Protein AF-A0A1G5RM70-F1 (afdb_monomer_lite)

Structure (mmCIF, N/CA/C/O backbone):
data_AF-A0A1G5RM70-F1
#
_entry.id   AF-A0A1G5RM70-F1
#
loop_
_atom_site.group_PDB
_atom_site.id
_atom_site.type_symbol
_atom_site.label_atom_id
_atom_site.label_alt_id
_atom_site.label_comp_id
_atom_site.label_asym_id
_atom_site.label_entity_id
_atom_site.label_seq_id
_atom_site.pdbx_PDB_ins_code
_atom_site.Cartn_x
_atom_site.Cartn_y
_atom_site.Cartn_z
_atom_site.occupancy
_atom_site.B_iso_or_equiv
_atom_site.auth_seq_id
_atom_site.auth_comp_id
_atom_site.auth_asym_id
_atom_site.auth_atom_id
_atom_site.pdbx_PDB_model_num
ATOM 1 N N . MET A 1 1 ? 30.133 13.924 2.034 1.00 35.75 1 MET A N 1
ATOM 2 C CA . MET A 1 1 ? 29.734 13.466 3.381 1.00 35.75 1 MET A CA 1
ATOM 3 C C . MET A 1 1 ? 28.513 14.268 3.813 1.00 35.75 1 MET A C 1
ATOM 5 O O . MET A 1 1 ? 28.667 15.353 4.347 1.00 35.75 1 MET A O 1
ATOM 9 N N . ILE A 1 2 ? 27.309 13.788 3.496 1.00 29.47 2 ILE A N 1
ATOM 10 C CA . ILE A 1 2 ? 26.048 14.372 3.973 1.00 29.47 2 ILE A CA 1
ATOM 11 C C . ILE A 1 2 ? 25.204 13.178 4.416 1.00 29.47 2 ILE A C 1
ATOM 13 O O . ILE A 1 2 ? 24.680 12.449 3.582 1.00 29.47 2 ILE A O 1
ATOM 17 N N . LYS A 1 3 ? 25.172 12.910 5.724 1.00 30.64 3 LYS A N 1
ATOM 18 C CA . LYS A 1 3 ? 24.215 11.968 6.309 1.00 30.64 3 LYS A CA 1
ATOM 19 C C . LYS A 1 3 ? 22.885 12.712 6.392 1.00 30.64 3 LYS A C 1
ATOM 21 O O . LYS A 1 3 ? 22.738 13.608 7.220 1.00 30.64 3 LYS A O 1
ATOM 26 N N . SER A 1 4 ? 21.954 12.402 5.497 1.00 35.62 4 SER A N 1
ATOM 27 C CA . SER A 1 4 ? 20.567 12.840 5.608 1.00 35.62 4 SER A CA 1
ATOM 28 C C . SER A 1 4 ? 19.937 12.124 6.799 1.00 35.62 4 SER A C 1
ATOM 30 O O . SER A 1 4 ? 19.645 10.933 6.743 1.00 35.62 4 SER A O 1
ATOM 32 N N . ASN A 1 5 ? 19.768 12.858 7.898 1.00 31.42 5 ASN A N 1
ATOM 33 C CA . ASN A 1 5 ? 18.940 12.460 9.029 1.00 31.42 5 ASN A CA 1
ATOM 34 C C . ASN A 1 5 ? 17.476 12.431 8.574 1.00 31.42 5 ASN A C 1
ATOM 36 O O . ASN A 1 5 ? 16.734 13.392 8.778 1.00 31.42 5 ASN A O 1
ATOM 40 N N . LEU A 1 6 ? 17.065 11.338 7.931 1.00 31.98 6 LEU A N 1
ATOM 41 C CA . LEU A 1 6 ? 15.654 11.023 7.791 1.00 31.98 6 LEU A CA 1
ATOM 42 C C . LEU A 1 6 ? 15.179 10.583 9.177 1.00 31.98 6 LEU A C 1
ATOM 44 O O . LEU A 1 6 ? 15.442 9.467 9.621 1.00 31.98 6 LEU A O 1
ATOM 48 N N . HIS A 1 7 ? 14.555 11.508 9.904 1.00 30.92 7 HIS A N 1
ATOM 49 C CA . HIS A 1 7 ? 13.779 11.168 11.087 1.00 30.92 7 HIS A CA 1
ATOM 50 C C . HIS A 1 7 ? 12.681 10.202 10.637 1.00 30.92 7 HIS A C 1
ATOM 52 O O . HIS A 1 7 ? 11.655 10.627 10.112 1.00 30.92 7 HIS A O 1
ATOM 58 N N . VAL A 1 8 ? 12.906 8.901 10.830 1.00 36.28 8 VAL A N 1
ATOM 59 C CA . VAL A 1 8 ? 11.833 7.911 10.849 1.00 36.28 8 VAL A CA 1
ATOM 60 C C . VAL A 1 8 ? 10.945 8.322 12.014 1.00 36.28 8 VAL A C 1
ATOM 62 O O . VAL A 1 8 ? 11.264 8.085 13.181 1.00 36.28 8 VAL A O 1
ATOM 65 N N . VAL A 1 9 ? 9.877 9.054 11.704 1.00 36.84 9 VAL A N 1
ATOM 66 C CA . VAL A 1 9 ? 8.827 9.375 12.659 1.00 36.84 9 VAL A CA 1
ATOM 67 C C . VAL A 1 9 ? 8.201 8.036 13.019 1.00 36.84 9 VAL A C 1
ATOM 69 O O . VAL A 1 9 ? 7.340 7.533 12.304 1.00 36.84 9 VAL A O 1
ATOM 72 N N . LYS A 1 10 ? 8.674 7.423 14.111 1.00 36.09 10 LYS A N 1
ATOM 73 C CA . LYS A 1 10 ? 7.925 6.365 14.785 1.00 36.09 10 LYS A CA 1
ATOM 74 C C . LYS A 1 10 ? 6.532 6.935 15.018 1.00 36.09 10 LYS A C 1
ATOM 76 O O . LYS A 1 10 ? 6.408 7.973 15.671 1.00 36.09 10 LYS A O 1
ATOM 81 N N . TYR A 1 11 ? 5.520 6.311 14.426 1.00 40.47 11 TYR A N 1
ATOM 82 C CA . TYR A 1 11 ? 4.132 6.744 14.512 1.00 40.47 11 TYR A CA 1
ATOM 83 C C . TYR A 1 11 ? 3.621 6.479 15.938 1.00 40.47 11 TYR A C 1
ATOM 85 O O . TYR A 1 11 ? 2.895 5.529 16.196 1.00 40.47 11 TYR A O 1
ATOM 93 N N . TYR A 1 12 ? 4.062 7.290 16.903 1.00 37.06 12 TYR A N 1
ATOM 94 C CA . TYR A 1 12 ? 3.489 7.336 18.243 1.00 37.06 12 TYR A CA 1
ATOM 95 C C . TYR A 1 12 ? 2.229 8.196 18.163 1.00 37.06 12 TYR A C 1
ATOM 97 O O . TYR A 1 12 ? 2.287 9.416 18.001 1.00 37.06 12 TYR A O 1
ATOM 105 N N . ASN A 1 13 ? 1.095 7.505 18.187 1.00 39.91 13 ASN A N 1
ATOM 106 C CA . ASN A 1 13 ? -0.249 8.024 17.990 1.00 39.91 13 ASN A CA 1
ATOM 107 C C . ASN A 1 13 ? -0.549 9.298 18.800 1.00 39.91 13 ASN A C 1
ATOM 109 O O . ASN A 1 13 ? -0.368 9.358 20.015 1.00 39.91 13 ASN A O 1
ATOM 113 N N . ARG A 1 14 ? -1.104 10.296 18.108 1.00 40.34 14 ARG A N 1
ATOM 114 C CA . ARG A 1 14 ? -1.673 11.528 18.663 1.00 40.34 14 ARG A CA 1
ATOM 115 C C . ARG A 1 14 ? -3.202 11.411 18.663 1.00 40.34 14 ARG A C 1
ATOM 117 O O . ARG A 1 14 ? -3.838 12.136 17.914 1.00 40.34 14 ARG A O 1
ATOM 124 N N . PHE A 1 15 ? -3.799 10.512 19.451 1.00 46.62 15 PHE A N 1
ATOM 125 C CA . PHE A 1 15 ? -5.270 10.385 19.509 1.00 46.62 15 PHE A CA 1
ATOM 126 C C . PHE A 1 15 ? -5.836 9.999 20.890 1.00 46.62 15 PHE A C 1
ATOM 128 O O . PHE A 1 15 ? -6.851 9.322 20.987 1.00 46.62 15 PHE A O 1
ATOM 135 N N . THR A 1 16 ? -5.257 10.501 21.983 1.00 37.38 16 THR A N 1
ATOM 136 C CA . THR A 1 16 ? -5.971 10.593 23.271 1.00 37.38 16 THR A CA 1
ATOM 137 C C . THR A 1 16 ? -6.519 12.006 23.447 1.00 37.38 16 THR A C 1
ATOM 139 O O . THR A 1 16 ? -5.885 12.887 24.023 1.00 37.38 16 THR A O 1
ATOM 142 N N . SER A 1 17 ? -7.714 12.250 22.923 1.00 31.64 17 SER A N 1
ATOM 143 C CA . SER A 1 17 ? -8.602 13.297 23.442 1.00 31.64 17 SER A CA 1
ATOM 144 C C . SER A 1 17 ? -9.950 12.655 23.726 1.00 31.64 17 SER A C 1
ATOM 146 O O . SER A 1 17 ? -10.966 12.987 23.127 1.00 31.64 17 SER A O 1
ATOM 148 N N . ILE A 1 18 ? -9.933 11.674 24.627 1.00 38.84 18 ILE A N 1
ATOM 149 C CA . ILE A 1 18 ? -11.145 11.257 25.318 1.00 38.84 18 ILE A CA 1
ATOM 150 C C . ILE A 1 18 ? -11.356 12.334 26.380 1.00 38.84 18 ILE A C 1
ATOM 152 O O . ILE A 1 18 ? -10.550 12.466 27.298 1.00 38.84 18 ILE A O 1
ATOM 156 N N . PHE A 1 19 ? -12.385 13.164 26.203 1.00 35.06 19 PHE A N 1
ATOM 157 C CA . PHE A 1 19 ? -12.878 14.034 27.265 1.00 35.06 19 PHE A CA 1
ATOM 158 C C . PHE A 1 19 ? -13.194 13.153 28.478 1.00 35.06 19 PHE A C 1
ATOM 160 O O . PHE A 1 19 ? -14.105 12.326 28.448 1.00 35.06 19 PHE A O 1
ATOM 167 N N . GLU A 1 20 ? -12.382 13.295 29.516 1.00 37.62 20 GLU A N 1
ATOM 168 C CA . GLU A 1 20 ? -12.403 12.475 30.717 1.00 37.62 20 GLU A CA 1
ATOM 169 C C . GLU A 1 20 ? -13.568 12.914 31.619 1.00 37.62 20 GLU A C 1
ATOM 171 O O . GLU A 1 20 ? -13.420 13.725 32.529 1.00 37.62 20 GLU A O 1
ATOM 176 N N . LEU A 1 21 ? -14.768 12.390 31.354 1.00 38.06 21 LEU A N 1
ATOM 177 C CA . LEU A 1 21 ? -15.851 12.352 32.338 1.00 38.06 21 LEU A CA 1
ATOM 178 C C . LEU A 1 21 ? -15.728 11.056 33.149 1.00 38.06 21 LEU A C 1
ATOM 180 O O . LEU A 1 21 ? -16.349 10.042 32.848 1.00 38.06 21 LEU A O 1
ATOM 184 N N . GLY A 1 22 ? -14.866 11.123 34.166 1.00 41.72 22 GLY A N 1
ATOM 185 C CA . GLY A 1 22 ? -14.946 10.403 35.441 1.00 41.72 22 GLY A CA 1
ATOM 186 C C . GLY A 1 22 ? -15.527 8.987 35.456 1.00 41.72 22 GLY A C 1
ATOM 187 O O . GLY A 1 22 ? -16.545 8.768 36.107 1.00 41.72 22 GLY A O 1
ATOM 188 N N . MET A 1 23 ? -14.836 8.012 34.864 1.00 36.75 23 MET A N 1
ATOM 189 C CA . MET A 1 23 ? -15.037 6.596 35.185 1.00 36.75 23 MET A CA 1
ATOM 190 C C . MET A 1 23 ? -13.703 5.976 35.599 1.00 36.75 23 MET A C 1
ATOM 192 O O . MET A 1 23 ? -12.768 5.876 34.809 1.00 36.75 23 MET A O 1
ATOM 196 N N . SER A 1 24 ? -13.612 5.600 36.877 1.00 44.56 24 SER A N 1
ATOM 197 C CA . SER A 1 24 ? -12.526 4.778 37.401 1.00 44.56 24 SER A CA 1
ATOM 198 C C . SER A 1 24 ? -12.598 3.377 36.786 1.00 44.56 24 SER A C 1
ATOM 200 O O . SER A 1 24 ? -13.687 2.920 36.444 1.00 44.56 24 SER A O 1
ATOM 202 N N . HIS A 1 25 ? -11.442 2.708 36.721 1.00 41.19 25 HIS A N 1
ATOM 203 C CA . HIS A 1 25 ? -11.121 1.392 36.133 1.00 41.19 25 HIS A CA 1
ATOM 204 C C . HIS A 1 25 ? -10.357 1.498 34.807 1.00 41.19 25 HIS A C 1
ATOM 206 O O . HIS A 1 25 ? -10.915 1.570 33.717 1.00 41.19 25 HIS A O 1
ATOM 212 N N . GLY A 1 26 ? -9.028 1.494 34.949 1.00 43.50 26 GLY A N 1
ATOM 213 C CA . GLY A 1 26 ? -8.061 1.523 33.864 1.00 43.50 26 GLY A CA 1
ATOM 214 C C . GLY A 1 26 ? -8.194 0.320 32.939 1.00 43.50 26 GLY A C 1
ATOM 215 O O . GLY A 1 26 ? -7.732 -0.775 33.248 1.00 43.50 26 GLY A O 1
ATOM 216 N N . VAL A 1 27 ? -8.761 0.571 31.767 1.00 41.69 27 VAL A N 1
ATOM 217 C CA . VAL A 1 27 ? -8.529 -0.217 30.564 1.00 41.69 27 VAL A CA 1
ATOM 218 C C . VAL A 1 27 ? -7.819 0.718 29.594 1.00 41.69 27 VAL A C 1
ATOM 220 O O . VAL A 1 27 ? -8.436 1.572 28.967 1.00 41.69 27 VAL A O 1
ATOM 223 N N . ASN A 1 28 ? -6.497 0.593 29.504 1.00 43.47 28 ASN A N 1
ATOM 224 C CA . ASN A 1 28 ? -5.706 1.272 28.481 1.00 43.47 28 ASN A CA 1
ATOM 225 C C . ASN A 1 28 ? -5.834 0.465 27.178 1.00 43.47 28 ASN A C 1
ATOM 227 O O . ASN A 1 28 ? -4.883 -0.160 26.717 1.00 43.47 28 ASN A O 1
ATOM 231 N N . THR A 1 29 ? -7.051 0.357 26.637 1.00 48.66 29 THR A N 1
ATOM 232 C CA . THR A 1 29 ? -7.234 -0.170 25.283 1.00 48.66 29 THR A CA 1
ATOM 233 C C . THR A 1 29 ? -6.774 0.917 24.336 1.00 48.66 29 THR A C 1
ATOM 235 O O . THR A 1 29 ? -7.534 1.841 24.049 1.00 48.66 29 THR A O 1
ATOM 238 N N . MET A 1 30 ? -5.532 0.811 23.862 1.00 56.66 30 MET A N 1
ATOM 239 C CA . MET A 1 30 ? -5.153 1.482 22.624 1.00 56.66 30 MET A CA 1
ATOM 240 C C . MET A 1 30 ? -6.201 1.107 21.575 1.00 56.66 30 MET A C 1
ATOM 242 O O . MET A 1 30 ? -6.523 -0.072 21.386 1.00 56.66 30 MET A O 1
ATOM 246 N N . THR A 1 31 ? -6.840 2.112 20.984 1.00 74.56 31 THR A N 1
ATOM 247 C CA . THR A 1 31 ? -7.904 1.893 20.011 1.00 74.56 31 THR A CA 1
ATOM 248 C C . THR A 1 31 ? -7.295 1.238 18.778 1.00 74.56 3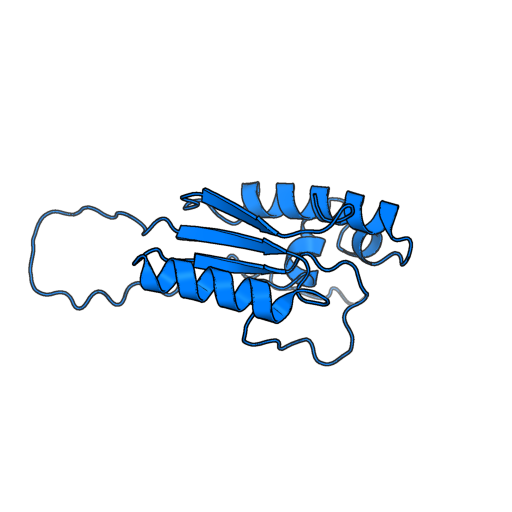1 THR A C 1
ATOM 250 O O . THR A 1 31 ? -6.555 1.862 18.019 1.00 74.56 31 THR A O 1
ATOM 253 N N . ARG A 1 32 ? -7.578 -0.056 18.592 1.00 85.69 32 ARG A N 1
ATOM 254 C CA . ARG A 1 32 ? -7.157 -0.770 17.385 1.00 85.69 32 ARG A CA 1
ATOM 255 C C . ARG A 1 32 ? -7.873 -0.195 16.168 1.00 85.69 32 ARG A C 1
ATOM 257 O O . ARG A 1 32 ? -9.059 0.120 16.248 1.00 85.69 32 ARG A O 1
ATOM 264 N N . PHE A 1 33 ? -7.181 -0.117 15.039 1.00 93.31 33 PHE A N 1
ATOM 265 C CA . PHE A 1 33 ? -7.690 0.530 13.828 1.00 93.31 33 PHE A CA 1
ATOM 266 C C . PHE A 1 33 ? -7.480 -0.327 12.578 1.00 93.31 33 PHE A C 1
ATOM 268 O O . PHE A 1 33 ? -6.680 -1.264 12.557 1.00 93.31 33 PHE A O 1
ATOM 275 N N . VAL A 1 34 ? -8.218 -0.011 11.518 1.00 95.81 34 VAL A N 1
ATOM 276 C CA . VAL A 1 34 ? -8.087 -0.669 10.215 1.00 95.81 34 VAL A CA 1
ATOM 277 C C . VAL A 1 34 ? -7.076 0.066 9.342 1.00 95.81 34 VAL A C 1
ATOM 279 O O . VAL A 1 34 ? -7.092 1.290 9.224 1.00 95.81 34 VAL A O 1
ATOM 282 N N . VAL A 1 35 ? -6.213 -0.688 8.676 1.00 96.81 35 VAL A N 1
ATOM 283 C CA . VAL A 1 35 ? -5.292 -0.154 7.673 1.00 96.81 35 VAL A CA 1
ATOM 284 C C . VAL A 1 35 ? -5.908 -0.327 6.290 1.00 96.81 35 VAL A C 1
ATOM 286 O O . VAL A 1 35 ? -6.203 -1.446 5.879 1.00 96.81 35 VAL A O 1
ATOM 289 N N . VAL A 1 36 ? -6.079 0.766 5.554 1.00 97.75 36 VAL A N 1
ATOM 290 C CA . VAL A 1 36 ? -6.502 0.762 4.150 1.00 97.75 36 VAL A CA 1
ATOM 291 C C . VAL A 1 36 ? -5.265 0.954 3.275 1.00 97.75 36 VAL A C 1
ATOM 293 O O . VAL A 1 36 ? -4.575 1.963 3.391 1.00 97.75 36 VAL A O 1
ATOM 296 N N . VAL A 1 37 ? -4.966 -0.007 2.405 1.00 97.75 37 VAL A N 1
ATOM 297 C CA . VAL A 1 37 ? -3.750 -0.032 1.581 1.00 97.75 37 VAL A CA 1
ATOM 298 C C . VAL A 1 37 ? -4.106 0.039 0.100 1.00 97.75 37 VAL A C 1
ATOM 300 O O . VAL A 1 37 ? -4.975 -0.694 -0.376 1.00 97.75 37 VAL A O 1
ATOM 303 N N . GLY A 1 38 ? -3.398 0.877 -0.655 1.00 96.75 38 GLY A N 1
ATOM 304 C CA . GLY A 1 38 ? -3.475 0.870 -2.115 1.00 96.75 38 GLY A CA 1
ATOM 305 C C . GLY A 1 38 ? -2.602 1.933 -2.772 1.00 96.75 38 GLY A C 1
ATOM 306 O O . GLY A 1 38 ? -1.883 2.679 -2.113 1.00 96.75 38 GLY A O 1
ATOM 307 N N . THR A 1 39 ? -2.644 1.986 -4.099 1.00 95.12 39 THR A N 1
ATOM 308 C CA . THR A 1 39 ? -1.828 2.897 -4.910 1.00 95.12 39 THR A CA 1
ATOM 309 C C . THR A 1 39 ? -2.529 4.246 -5.069 1.00 95.12 39 THR A C 1
ATOM 311 O O . THR A 1 39 ? -3.416 4.400 -5.912 1.00 95.12 39 THR A O 1
ATOM 314 N N . ALA A 1 40 ? -2.168 5.232 -4.244 1.00 93.94 40 ALA A N 1
ATOM 315 C CA . ALA A 1 40 ? -2.807 6.548 -4.258 1.00 93.94 40 ALA A CA 1
ATOM 316 C C . ALA A 1 40 ? -2.614 7.309 -5.581 1.00 93.94 40 ALA A C 1
ATOM 318 O O . ALA A 1 40 ? -3.465 8.118 -5.935 1.00 93.94 40 ALA A O 1
ATOM 319 N N . ASP A 1 41 ? -1.554 7.026 -6.343 1.00 91.38 41 ASP A N 1
ATOM 320 C CA . ASP A 1 41 ? -1.321 7.619 -7.668 1.00 91.38 41 ASP A CA 1
ATOM 321 C C . ASP A 1 41 ? -2.431 7.315 -8.693 1.00 91.38 41 ASP A C 1
ATOM 323 O O . ASP A 1 41 ? -2.588 8.038 -9.675 1.00 91.38 41 ASP A O 1
ATOM 327 N N . THR A 1 42 ? -3.217 6.264 -8.450 1.00 91.31 42 THR A N 1
ATOM 328 C CA . THR A 1 42 ? -4.271 5.780 -9.351 1.00 91.31 42 THR A CA 1
ATOM 329 C C . THR A 1 42 ? -5.612 5.532 -8.664 1.00 91.31 42 THR A C 1
ATOM 331 O O . THR A 1 42 ? -6.605 5.405 -9.371 1.00 91.31 42 THR A O 1
ATOM 334 N N . LYS A 1 43 ? -5.654 5.426 -7.326 1.00 93.25 43 LYS A N 1
ATOM 335 C CA . LYS A 1 43 ? -6.853 5.063 -6.539 1.00 93.25 43 LYS A CA 1
ATOM 336 C C . LYS A 1 43 ? -7.100 5.958 -5.321 1.00 93.25 43 LYS A C 1
ATOM 338 O O . LYS A 1 43 ? -7.627 5.512 -4.303 1.00 93.25 43 LYS A O 1
ATOM 343 N N . GLN A 1 44 ? -6.646 7.211 -5.360 1.00 94.38 44 GLN A N 1
ATOM 344 C CA . GLN A 1 44 ? -6.763 8.116 -4.212 1.00 94.38 44 GLN A CA 1
ATOM 345 C C . GLN A 1 44 ? -8.207 8.273 -3.718 1.00 94.38 44 GLN A C 1
ATOM 347 O O . GLN A 1 44 ? -8.439 8.297 -2.506 1.00 94.38 44 GLN A O 1
ATOM 352 N N . ASP A 1 45 ? -9.166 8.430 -4.629 1.00 94.75 45 ASP A N 1
ATOM 353 C CA . ASP A 1 45 ? -10.550 8.697 -4.246 1.00 94.75 45 ASP A CA 1
ATOM 354 C C . ASP A 1 45 ? -11.239 7.436 -3.711 1.00 94.75 45 ASP A C 1
ATOM 356 O O . ASP A 1 45 ? -11.998 7.524 -2.749 1.00 94.75 45 ASP A O 1
ATOM 360 N N . GLU A 1 46 ? -10.896 6.255 -4.225 1.00 96.31 46 GLU A N 1
ATOM 361 C CA . GLU A 1 46 ? -11.353 4.962 -3.715 1.00 96.31 46 GLU A CA 1
ATOM 362 C C . GLU A 1 46 ? -10.793 4.668 -2.316 1.00 96.31 46 GLU A C 1
ATOM 364 O O . GLU A 1 46 ? -11.526 4.198 -1.444 1.00 96.31 46 GLU A O 1
ATOM 369 N N . LEU A 1 47 ? -9.520 4.999 -2.062 1.00 97.06 47 LEU A N 1
ATOM 370 C CA . LEU A 1 47 ? -8.923 4.904 -0.723 1.00 97.06 47 LEU A CA 1
ATOM 371 C C . LEU A 1 47 ? -9.637 5.828 0.270 1.00 97.06 47 LEU A C 1
ATOM 373 O O . LEU A 1 47 ? -9.998 5.409 1.373 1.00 97.06 47 LEU A O 1
ATOM 377 N N . ALA A 1 48 ? -9.879 7.080 -0.128 1.00 95.69 48 ALA A N 1
ATOM 378 C CA . ALA A 1 48 ? -10.604 8.044 0.695 1.00 95.69 48 ALA A CA 1
ATOM 379 C C . ALA A 1 48 ? -12.055 7.604 0.947 1.00 95.69 48 ALA A C 1
ATOM 381 O O . ALA A 1 48 ? -12.570 7.777 2.054 1.00 95.69 48 ALA A O 1
ATOM 382 N N . TRP A 1 49 ? -12.699 7.002 -0.054 1.00 96.81 49 TRP A N 1
ATOM 383 C CA . TRP A 1 49 ? -14.037 6.438 0.074 1.00 96.81 49 TRP A CA 1
ATOM 384 C C . TRP A 1 49 ? -14.073 5.289 1.085 1.00 96.81 49 TRP A C 1
ATOM 386 O O . TRP A 1 49 ? -14.919 5.304 1.976 1.00 96.81 49 TRP A O 1
ATOM 396 N N . LEU A 1 50 ? -13.113 4.358 1.047 1.00 97.06 50 LEU A N 1
ATOM 397 C CA . LEU A 1 50 ? -13.020 3.287 2.046 1.00 97.06 50 LEU A CA 1
ATOM 398 C C . LEU A 1 50 ? -12.803 3.817 3.465 1.00 97.06 50 LEU A C 1
ATOM 400 O O . LEU A 1 50 ? -13.466 3.357 4.392 1.00 97.06 50 LEU A O 1
ATOM 404 N N . LYS A 1 51 ? -11.932 4.818 3.644 1.00 95.12 51 LYS A N 1
ATOM 405 C CA . LYS A 1 51 ? -11.748 5.478 4.947 1.00 95.12 51 LYS A CA 1
ATOM 406 C C . LYS A 1 51 ? -13.042 6.143 5.434 1.00 95.12 51 LYS A C 1
ATOM 408 O O . LYS A 1 51 ? -13.367 6.063 6.617 1.00 95.12 51 LYS A O 1
ATOM 413 N N . CYS A 1 52 ? -13.815 6.744 4.526 1.00 95.12 52 CYS A N 1
ATOM 414 C CA . CYS A 1 52 ? -15.142 7.282 4.830 1.00 95.12 52 CYS A CA 1
ATOM 415 C C . CYS A 1 52 ? -16.123 6.177 5.257 1.00 95.12 52 CYS A C 1
ATOM 417 O O . CYS A 1 52 ? -16.793 6.317 6.278 1.00 95.12 52 CYS A O 1
ATOM 419 N N . CYS A 1 53 ? -16.171 5.048 4.543 1.00 96.50 53 CYS A N 1
ATOM 420 C CA . CYS A 1 53 ? -16.997 3.900 4.921 1.00 96.50 53 CYS A CA 1
ATOM 421 C C . CYS A 1 53 ? -16.630 3.349 6.305 1.00 96.50 53 CYS A C 1
ATOM 423 O O . CYS A 1 53 ? -17.526 3.114 7.115 1.00 96.50 53 CYS A O 1
ATOM 425 N N . SER A 1 54 ? -15.336 3.204 6.606 1.00 93.44 54 SER A N 1
ATOM 426 C CA . SER A 1 54 ? -14.857 2.808 7.937 1.00 93.44 54 SER A CA 1
ATOM 427 C C . SER A 1 54 ? -15.324 3.791 9.012 1.00 93.44 54 SER A C 1
ATOM 429 O O . SER A 1 54 ? -15.879 3.375 10.028 1.00 93.44 54 SER A O 1
ATOM 431 N N . HIS A 1 55 ? -15.200 5.097 8.755 1.00 92.69 55 HIS A N 1
ATOM 432 C CA . HIS A 1 55 ? -15.680 6.131 9.671 1.00 92.69 55 HIS A CA 1
ATOM 433 C C . HIS A 1 55 ? -17.196 6.042 9.915 1.00 92.69 55 HIS A C 1
ATOM 435 O O . HIS A 1 55 ? -17.637 6.081 11.063 1.00 92.69 55 HIS A O 1
ATOM 441 N N . LEU A 1 56 ? -18.000 5.857 8.861 1.00 93.69 56 LEU A N 1
ATOM 442 C CA . LEU A 1 56 ? -19.451 5.661 8.976 1.00 93.69 56 LEU A CA 1
ATOM 443 C C . LEU A 1 56 ? -19.807 4.393 9.769 1.00 93.69 56 LEU A C 1
ATOM 445 O O . LEU A 1 56 ? -20.805 4.377 10.489 1.00 93.69 56 LEU A O 1
ATOM 449 N N . ALA A 1 57 ? -18.968 3.358 9.693 1.00 93.62 57 ALA A N 1
ATOM 450 C CA . ALA A 1 57 ? -19.071 2.146 10.502 1.00 93.62 57 ALA A CA 1
ATOM 451 C C . ALA A 1 57 ? -18.530 2.308 11.938 1.00 93.62 57 ALA A C 1
ATOM 453 O O . ALA A 1 57 ? -18.542 1.343 12.700 1.00 93.62 57 ALA A O 1
ATOM 454 N N . ARG A 1 58 ? -18.086 3.515 12.328 1.00 93.81 58 ARG A N 1
ATOM 455 C CA . ARG A 1 58 ? -17.450 3.825 13.623 1.00 93.81 58 ARG A CA 1
ATOM 456 C C . ARG A 1 58 ? -16.168 3.024 13.872 1.00 93.81 58 ARG A C 1
ATOM 458 O O . ARG A 1 58 ? -15.872 2.656 15.006 1.00 93.81 58 ARG A O 1
ATOM 465 N N . VAL A 1 59 ? -15.421 2.756 12.804 1.00 92.88 59 VAL A N 1
ATOM 466 C CA . VAL A 1 59 ? -14.120 2.091 12.838 1.00 92.88 59 VAL A CA 1
ATOM 467 C C . VAL A 1 59 ? -13.046 3.096 12.441 1.00 92.88 59 VAL A C 1
ATOM 469 O O . VAL A 1 59 ? -13.061 3.639 11.332 1.00 92.88 59 VAL A O 1
ATOM 472 N N . ASP A 1 60 ? -12.096 3.326 13.343 1.00 93.50 60 ASP A N 1
ATOM 473 C CA . ASP A 1 60 ? -10.925 4.140 13.039 1.00 93.50 60 ASP A CA 1
ATOM 474 C C . ASP A 1 60 ? -10.092 3.472 11.946 1.00 93.50 60 ASP A C 1
ATOM 476 O O . ASP A 1 60 ? -9.918 2.250 11.920 1.00 93.50 60 ASP A O 1
ATOM 480 N N . SER A 1 61 ? -9.582 4.275 11.014 1.00 94.69 61 SER A N 1
ATOM 481 C CA . SER A 1 61 ? -8.738 3.763 9.941 1.00 94.69 61 SER A CA 1
ATOM 482 C C . SER A 1 61 ? -7.730 4.781 9.433 1.00 94.69 61 SER A C 1
ATOM 484 O O . SER A 1 61 ? -7.949 5.993 9.507 1.00 94.69 61 SER A O 1
ATOM 486 N N . ILE A 1 62 ? -6.634 4.266 8.884 1.00 95.69 62 ILE A N 1
ATOM 487 C CA . ILE A 1 62 ? -5.597 5.051 8.212 1.00 95.69 62 ILE A CA 1
ATOM 488 C C . ILE A 1 62 ? -5.372 4.531 6.795 1.00 95.69 62 ILE A C 1
ATOM 490 O O . ILE A 1 62 ? -5.598 3.355 6.517 1.00 95.69 62 ILE A O 1
ATOM 494 N N . ILE A 1 63 ? -4.902 5.403 5.910 1.00 96.94 63 ILE A N 1
ATOM 495 C CA . ILE A 1 63 ? -4.527 5.075 4.539 1.00 96.94 63 ILE A CA 1
ATOM 496 C C . ILE A 1 63 ? -3.005 4.994 4.430 1.00 96.94 63 ILE A C 1
ATOM 498 O O . ILE A 1 63 ? -2.296 5.956 4.741 1.00 96.94 63 ILE A O 1
ATOM 502 N N . ILE A 1 64 ? -2.529 3.860 3.916 1.00 97.00 64 ILE A N 1
ATOM 503 C CA . ILE A 1 64 ? -1.148 3.644 3.493 1.00 97.00 64 ILE A CA 1
ATOM 504 C C . ILE A 1 64 ? -1.100 3.632 1.967 1.00 97.00 64 ILE A C 1
ATOM 506 O O . ILE A 1 64 ? -1.693 2.772 1.310 1.00 97.00 64 ILE A O 1
ATOM 510 N N . ASP A 1 65 ? -0.357 4.581 1.413 1.00 96.50 65 ASP A N 1
ATOM 511 C CA . ASP A 1 65 ? -0.027 4.611 -0.002 1.00 96.50 65 ASP A CA 1
ATOM 512 C C . ASP A 1 65 ? 1.125 3.643 -0.310 1.00 96.50 65 ASP A C 1
ATOM 514 O O . ASP A 1 65 ? 2.190 3.719 0.298 1.00 96.50 65 ASP A O 1
ATOM 518 N N . VAL A 1 66 ? 0.924 2.763 -1.291 1.00 97.12 66 VAL A N 1
ATOM 519 C CA . VAL A 1 66 ? 1.935 1.820 -1.808 1.00 97.12 66 VAL A CA 1
ATOM 520 C C . VAL A 1 66 ? 2.227 2.034 -3.297 1.00 97.12 66 VAL A C 1
ATOM 522 O O . VAL A 1 66 ? 2.617 1.112 -4.012 1.00 97.12 66 VAL A O 1
ATOM 525 N N . SER A 1 67 ? 2.026 3.259 -3.789 1.00 95.19 67 SER A N 1
ATOM 526 C CA . SER A 1 67 ? 2.410 3.648 -5.150 1.00 95.19 67 SER A CA 1
ATOM 527 C C . SER A 1 67 ? 3.905 3.432 -5.387 1.00 95.19 67 SER A C 1
ATOM 529 O O . SER A 1 67 ? 4.740 3.771 -4.552 1.00 95.19 67 SER A O 1
ATOM 531 N N . THR A 1 68 ? 4.250 2.892 -6.555 1.00 95.44 68 THR A N 1
ATOM 532 C CA . THR A 1 68 ? 5.647 2.638 -6.952 1.00 95.44 68 THR A CA 1
ATOM 533 C C . THR A 1 68 ? 6.153 3.603 -8.020 1.00 95.44 68 THR A C 1
ATOM 535 O O . THR A 1 68 ? 7.302 3.524 -8.455 1.00 95.44 68 THR A O 1
ATOM 538 N N . SER A 1 69 ? 5.283 4.495 -8.492 1.00 89.94 69 SER A N 1
ATOM 539 C CA . SER A 1 69 ? 5.661 5.610 -9.354 1.00 89.94 69 SER A CA 1
ATOM 540 C C . SER A 1 69 ? 6.579 6.550 -8.576 1.00 89.94 69 SER A C 1
ATOM 542 O O . SER A 1 69 ? 6.340 6.810 -7.397 1.00 89.94 69 SER A O 1
ATOM 544 N N . THR A 1 70 ? 7.629 7.068 -9.219 1.00 80.19 70 THR A N 1
ATOM 545 C CA . THR A 1 70 ? 8.542 8.004 -8.558 1.00 80.19 70 THR A CA 1
ATOM 546 C C . THR A 1 70 ? 7.747 9.190 -8.015 1.00 80.19 70 THR A C 1
ATOM 548 O O . THR A 1 70 ? 7.019 9.837 -8.779 1.00 80.19 70 THR A O 1
ATOM 551 N N . PRO A 1 71 ? 7.889 9.520 -6.724 1.00 69.69 71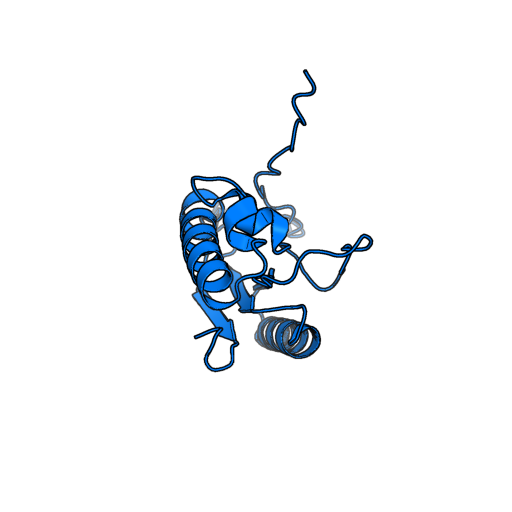 PRO A N 1
ATOM 552 C CA . PRO A 1 71 ? 7.236 10.686 -6.185 1.00 69.69 71 PRO A CA 1
ATOM 553 C C . PRO A 1 71 ? 7.733 11.949 -6.938 1.00 69.69 71 PRO A C 1
ATOM 555 O O . PRO A 1 71 ? 8.909 12.288 -6.880 1.00 69.69 71 PRO A O 1
ATOM 558 N N . GLY A 1 72 ? 6.849 12.685 -7.640 1.00 66.00 72 GLY A N 1
ATOM 559 C CA . GLY A 1 72 ? 7.049 14.106 -8.028 1.00 66.00 72 GLY A CA 1
ATOM 560 C C . GLY A 1 72 ? 7.476 15.072 -6.886 1.00 66.00 72 GLY A C 1
ATOM 561 O O . GLY A 1 72 ? 7.783 14.658 -5.785 1.00 66.00 72 GLY A O 1
ATOM 562 N N . LYS A 1 73 ? 7.523 16.396 -7.082 1.00 55.09 73 LYS A N 1
ATOM 563 C CA . LYS A 1 73 ? 8.065 17.313 -6.039 1.00 55.09 73 LYS A CA 1
ATOM 564 C C . LYS A 1 73 ? 7.060 17.762 -4.958 1.00 55.09 73 LYS A C 1
ATOM 566 O O . LYS A 1 73 ? 7.477 18.311 -3.946 1.00 55.09 73 LYS A O 1
ATOM 571 N N . ASN A 1 74 ? 5.763 17.489 -5.133 1.00 50.94 74 ASN A N 1
ATOM 572 C CA . ASN A 1 74 ? 4.677 18.016 -4.289 1.00 50.94 74 ASN A CA 1
ATOM 573 C C . ASN A 1 74 ? 3.838 16.895 -3.629 1.00 50.94 74 ASN A C 1
ATOM 575 O O . ASN A 1 74 ? 2.637 16.802 -3.866 1.00 50.94 74 ASN A O 1
ATOM 579 N N . HIS A 1 75 ? 4.449 16.040 -2.798 1.00 57.06 75 HIS A N 1
ATOM 580 C CA . HIS A 1 75 ? 3.797 14.845 -2.199 1.00 57.06 75 HIS A CA 1
ATOM 581 C C . HIS A 1 75 ? 2.924 15.075 -0.979 1.00 57.06 75 HIS A C 1
ATOM 583 O O . HIS A 1 75 ? 2.573 14.121 -0.296 1.00 57.06 75 HIS A O 1
ATOM 589 N N . GLN A 1 76 ? 2.533 16.307 -0.676 1.00 63.44 76 GLN A N 1
ATOM 590 C CA . GLN A 1 76 ? 1.637 16.540 0.456 1.00 63.44 76 GLN A CA 1
ATOM 591 C C . GLN A 1 76 ? 0.186 16.252 0.063 1.00 63.44 76 GLN A C 1
ATOM 593 O O . GLN A 1 76 ? -0.657 17.145 -0.023 1.00 63.44 76 GLN A O 1
ATOM 598 N N . ASN A 1 77 ? -0.108 14.978 -0.190 1.00 78.50 77 ASN A N 1
ATOM 599 C CA . ASN A 1 77 ? -1.471 14.506 -0.342 1.00 78.50 77 ASN A CA 1
ATOM 600 C C . A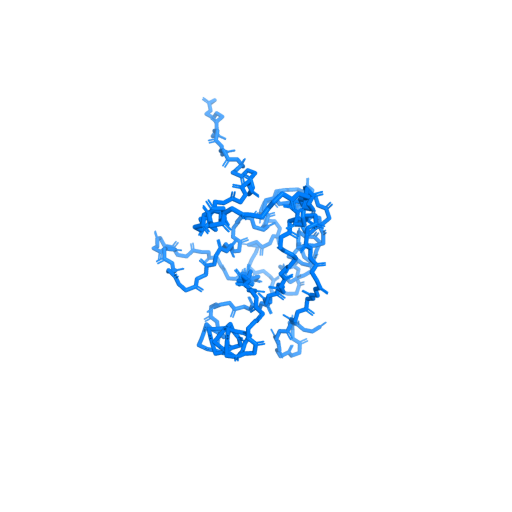SN A 1 77 ? -2.111 14.351 1.039 1.00 78.50 77 ASN A C 1
ATOM 602 O O . ASN A 1 77 ? -1.967 13.319 1.683 1.00 78.50 77 ASN A O 1
ATOM 606 N N . LYS A 1 78 ? -2.855 15.372 1.474 1.00 82.94 78 LYS A N 1
ATOM 607 C CA . LYS A 1 78 ? -3.523 15.393 2.788 1.00 82.94 78 LYS A CA 1
ATOM 608 C C . LYS A 1 78 ? -4.546 14.267 2.997 1.00 82.94 78 LYS A C 1
ATOM 610 O O . LYS A 1 78 ? -5.012 14.099 4.118 1.00 82.94 78 LYS A O 1
ATOM 615 N N . LYS A 1 79 ? -4.935 13.536 1.942 1.00 87.31 79 LYS A N 1
ATOM 616 C CA . LYS A 1 79 ? -5.822 12.367 2.058 1.00 87.31 79 LYS A CA 1
ATOM 617 C C . LYS A 1 79 ? -5.076 11.088 2.469 1.00 87.31 79 LYS A C 1
ATOM 619 O O . LYS A 1 79 ? -5.733 10.095 2.752 1.00 87.31 79 LYS A O 1
ATOM 624 N N . ILE A 1 80 ? -3.742 11.099 2.472 1.00 92.44 80 ILE A N 1
ATOM 625 C CA . ILE A 1 80 ? -2.889 9.951 2.788 1.00 92.44 80 ILE A CA 1
ATOM 626 C C . ILE A 1 80 ? -2.262 10.168 4.163 1.00 92.44 80 ILE A C 1
ATOM 628 O O . ILE A 1 80 ? -1.699 11.228 4.422 1.00 92.44 80 ILE A O 1
ATOM 632 N N . ASP A 1 81 ? -2.362 9.169 5.040 1.00 94.06 81 ASP A N 1
ATOM 633 C CA . ASP A 1 81 ? -1.775 9.247 6.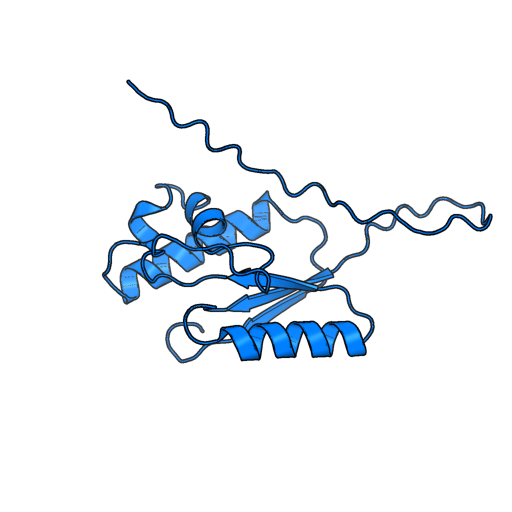382 1.00 94.06 81 ASP A CA 1
ATOM 634 C C . ASP A 1 81 ? -0.310 8.791 6.373 1.00 94.06 8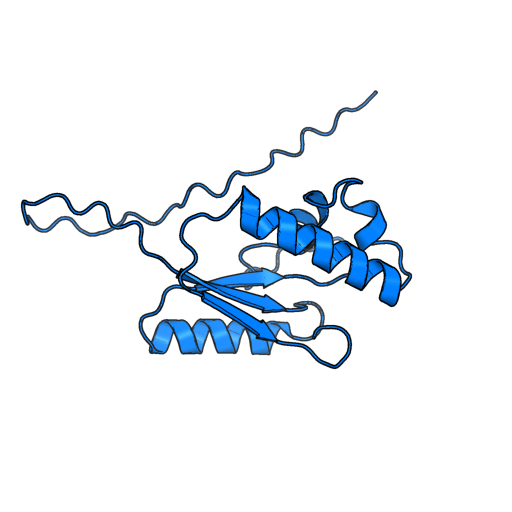1 ASP A C 1
ATOM 636 O O . ASP A 1 81 ? 0.525 9.362 7.074 1.00 94.06 81 ASP A O 1
ATOM 640 N N . ILE A 1 82 ? 0.007 7.771 5.564 1.00 94.56 82 ILE A N 1
ATOM 641 C CA . ILE A 1 82 ? 1.357 7.225 5.396 1.00 94.56 82 ILE A CA 1
ATOM 642 C C . ILE A 1 82 ? 1.680 7.139 3.906 1.00 94.56 82 ILE A C 1
ATOM 644 O O . ILE A 1 82 ? 1.033 6.416 3.150 1.00 94.56 82 ILE A O 1
ATOM 648 N N . HIS A 1 83 ? 2.696 7.888 3.487 1.00 94.06 83 HIS A N 1
ATOM 649 C CA . HIS A 1 83 ? 3.097 7.990 2.087 1.00 94.06 83 HIS A CA 1
ATOM 650 C C . HIS A 1 83 ? 3.994 6.830 1.641 1.00 94.06 83 HIS A C 1
ATOM 652 O O . HIS A 1 83 ? 4.793 6.315 2.425 1.00 94.06 83 HIS A O 1
ATOM 658 N N . SER A 1 84 ? 3.944 6.507 0.347 1.00 95.44 84 SER A N 1
ATOM 659 C CA . SER A 1 84 ? 4.745 5.450 -0.290 1.00 95.44 84 SER A CA 1
ATOM 660 C C . SER A 1 84 ? 6.243 5.543 -0.021 1.00 95.44 84 SER A C 1
ATOM 662 O O . SER A 1 84 ? 6.869 4.518 0.226 1.00 95.44 84 SER A O 1
ATOM 664 N N . LEU A 1 85 ? 6.830 6.746 0.005 1.00 94.44 85 LEU A N 1
ATOM 665 C CA . LEU A 1 85 ? 8.248 6.912 0.351 1.00 94.44 85 LEU A CA 1
ATOM 666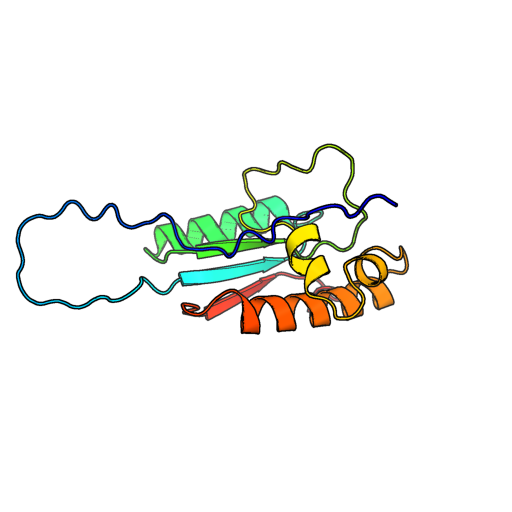 C C . LEU A 1 85 ? 8.548 6.442 1.781 1.00 94.44 85 LEU A C 1
ATOM 668 O O . LEU A 1 85 ? 9.541 5.761 1.997 1.00 94.44 85 LEU A O 1
ATOM 672 N N . GLN A 1 86 ? 7.675 6.755 2.745 1.00 94.31 86 GLN A N 1
ATOM 673 C CA . GLN A 1 86 ? 7.858 6.315 4.128 1.00 94.31 86 GLN A CA 1
ATOM 674 C C . GLN A 1 86 ? 7.808 4.791 4.231 1.00 94.31 86 GLN A C 1
ATOM 676 O O . GLN A 1 86 ? 8.604 4.218 4.963 1.00 94.31 86 GLN A O 1
ATOM 681 N N . VAL A 1 87 ? 6.913 4.138 3.485 1.00 96.62 87 VAL A N 1
ATOM 682 C CA . VAL A 1 87 ? 6.838 2.670 3.428 1.00 96.62 87 VAL A CA 1
ATOM 683 C C . VAL A 1 87 ? 8.081 2.089 2.756 1.00 96.62 87 VAL A C 1
ATOM 685 O O . VAL A 1 87 ? 8.663 1.136 3.265 1.00 96.62 87 VAL A O 1
ATOM 688 N N . ALA A 1 88 ? 8.521 2.678 1.642 1.00 96.94 88 ALA A N 1
ATOM 689 C CA . ALA A 1 88 ? 9.642 2.195 0.842 1.00 96.94 88 ALA A CA 1
ATOM 690 C C . ALA A 1 88 ? 10.963 2.109 1.626 1.00 96.94 88 ALA A C 1
ATOM 692 O O . ALA A 1 88 ? 11.741 1.185 1.402 1.00 96.94 88 ALA A O 1
ATOM 693 N N . GLU A 1 89 ? 11.196 3.013 2.582 1.00 96.81 89 GLU A N 1
ATOM 694 C CA . GLU A 1 89 ? 12.390 3.005 3.446 1.00 96.81 89 GLU A CA 1
ATOM 695 C C . GLU A 1 89 ? 12.504 1.759 4.340 1.00 96.81 89 GLU A C 1
ATOM 697 O O . GLU A 1 89 ? 13.582 1.449 4.841 1.00 96.81 89 GLU A O 1
ATOM 702 N N . TYR A 1 90 ? 11.419 1.001 4.514 1.00 97.50 90 TYR A N 1
ATOM 703 C CA . TYR A 1 90 ? 11.428 -0.256 5.268 1.00 97.50 90 TYR A CA 1
ATOM 704 C C . TYR A 1 90 ? 11.876 -1.455 4.426 1.00 97.50 90 TYR A C 1
ATOM 706 O O . TYR A 1 90 ? 11.984 -2.579 4.929 1.00 97.50 90 TYR A O 1
ATOM 714 N N . HIS A 1 91 ? 12.172 -1.247 3.144 1.00 98.06 91 HIS A N 1
ATOM 715 C CA . HIS A 1 91 ? 12.853 -2.249 2.341 1.00 98.06 91 HIS A CA 1
ATOM 716 C C . HIS A 1 91 ? 14.316 -2.411 2.820 1.00 98.06 91 HIS A C 1
ATOM 718 O O . HIS A 1 91 ? 14.989 -1.411 3.063 1.00 98.06 91 HIS A O 1
ATOM 724 N N . PRO A 1 92 ? 14.880 -3.636 2.901 1.00 97.69 92 PRO A N 1
ATOM 725 C CA . PRO A 1 92 ? 16.240 -3.857 3.425 1.00 97.69 92 PRO A CA 1
ATOM 726 C C . PRO A 1 92 ? 17.363 -3.114 2.685 1.00 97.69 92 PRO A C 1
ATOM 728 O O . PRO A 1 92 ? 18.439 -2.903 3.235 1.00 97.69 92 PRO A O 1
ATOM 731 N N . ALA A 1 93 ? 17.117 -2.734 1.431 1.00 97.44 93 ALA A N 1
ATOM 732 C CA . ALA A 1 93 ? 18.034 -1.953 0.602 1.00 97.44 93 ALA A CA 1
ATOM 733 C C . ALA A 1 93 ? 17.616 -0.472 0.454 1.00 97.44 93 ALA A C 1
ATOM 735 O O . ALA A 1 93 ? 18.034 0.180 -0.499 1.00 97.44 93 ALA A O 1
ATOM 736 N N . GLY A 1 94 ? 16.778 0.045 1.359 1.00 96.25 94 GLY A N 1
ATOM 737 C CA . GLY A 1 94 ? 16.204 1.391 1.278 1.00 96.25 94 GLY A CA 1
ATOM 738 C C . GLY A 1 94 ? 15.172 1.532 0.156 1.00 96.25 94 GLY A C 1
ATOM 739 O O . GLY A 1 94 ? 14.773 0.544 -0.461 1.00 96.25 94 GLY A O 1
ATOM 740 N N . ALA A 1 95 ? 14.748 2.765 -0.127 1.00 96.31 95 ALA A N 1
ATOM 741 C CA . ALA A 1 95 ? 13.667 3.048 -1.073 1.00 96.31 95 ALA A CA 1
ATOM 742 C C . ALA A 1 95 ? 14.009 2.812 -2.564 1.00 96.31 95 ALA A C 1
ATOM 744 O O . ALA A 1 95 ? 13.103 2.677 -3.389 1.00 96.31 95 ALA A O 1
ATOM 745 N N . ASP A 1 96 ? 15.289 2.734 -2.937 1.00 95.88 96 ASP A N 1
ATOM 746 C CA . ASP A 1 96 ? 15.721 2.672 -4.344 1.00 95.88 96 ASP A CA 1
ATOM 747 C C . ASP A 1 96 ? 15.092 1.522 -5.163 1.00 95.88 96 ASP A C 1
ATOM 749 O O . ASP A 1 96 ? 14.632 1.768 -6.285 1.00 95.88 96 ASP A O 1
ATOM 753 N N . PRO A 1 97 ? 14.991 0.272 -4.660 1.00 97.31 97 PRO A N 1
ATOM 754 C CA . PRO A 1 97 ? 14.385 -0.824 -5.419 1.00 97.31 97 PRO A CA 1
ATOM 755 C C . PRO A 1 97 ? 12.891 -0.620 -5.693 1.00 97.31 97 PRO A C 1
ATOM 757 O O . PRO A 1 97 ? 12.378 -1.116 -6.698 1.00 97.31 97 PRO A O 1
ATOM 760 N N . VAL A 1 98 ? 12.199 0.129 -4.829 1.00 97.44 98 VAL A N 1
ATOM 761 C CA . VAL A 1 98 ? 10.777 0.461 -4.977 1.00 97.44 98 VAL A CA 1
ATOM 762 C C . VAL A 1 98 ? 10.563 1.455 -6.114 1.00 97.44 98 VAL A C 1
ATOM 764 O O . VAL A 1 98 ? 9.610 1.317 -6.873 1.00 97.44 98 VAL A O 1
ATOM 767 N N . PHE A 1 99 ? 11.472 2.414 -6.291 1.00 95.81 99 PHE A N 1
ATOM 768 C CA . PHE A 1 99 ? 11.353 3.468 -7.304 1.00 95.81 99 PHE A CA 1
ATOM 769 C C . PHE A 1 99 ? 12.269 3.246 -8.517 1.00 95.81 99 PHE A C 1
ATOM 771 O O . PHE A 1 99 ? 12.647 4.191 -9.206 1.00 95.81 99 PHE A O 1
ATOM 778 N N . CYS A 1 100 ? 12.591 1.986 -8.828 1.00 94.12 100 CYS A N 1
ATOM 779 C CA . CYS A 1 100 ? 13.523 1.612 -9.898 1.00 94.12 100 CYS A CA 1
ATOM 780 C C . CYS A 1 100 ? 12.981 1.772 -11.336 1.00 94.12 100 CYS A C 1
ATOM 782 O O . CYS A 1 100 ? 13.677 1.447 -12.297 1.00 94.12 100 CYS A O 1
ATOM 784 N N . GLY A 1 101 ? 11.723 2.193 -11.508 1.00 92.88 101 GLY A N 1
ATOM 785 C CA . GLY A 1 101 ? 11.079 2.382 -12.817 1.00 92.88 101 GLY A CA 1
ATOM 786 C C . GLY A 1 101 ? 10.681 1.091 -13.550 1.00 92.88 101 GLY A C 1
ATOM 787 O O . GLY A 1 101 ? 9.959 1.144 -14.544 1.00 92.88 101 GLY A O 1
ATOM 788 N N . VAL A 1 102 ? 11.084 -0.086 -13.059 1.00 94.19 102 VAL A N 1
ATOM 789 C CA . VAL A 1 102 ? 10.693 -1.385 -13.626 1.00 94.19 102 VAL A CA 1
ATOM 790 C C . VAL A 1 102 ? 9.499 -1.937 -12.854 1.00 94.19 102 VAL A C 1
ATOM 792 O O . VAL A 1 102 ? 9.668 -2.548 -11.800 1.00 94.19 102 VAL A O 1
ATOM 795 N N . ARG A 1 103 ? 8.291 -1.759 -13.402 1.00 90.88 103 ARG A N 1
ATOM 796 C CA . ARG A 1 103 ? 6.998 -2.018 -12.734 1.00 90.88 103 ARG A CA 1
ATOM 797 C C . ARG A 1 103 ? 6.960 -3.271 -11.849 1.00 90.88 103 ARG A C 1
ATOM 799 O O . ARG A 1 103 ? 6.663 -3.169 -10.668 1.00 90.88 103 ARG A O 1
ATOM 806 N N . ASN A 1 104 ? 7.276 -4.448 -12.386 1.00 92.38 104 ASN A N 1
ATOM 807 C CA . ASN A 1 104 ? 7.152 -5.695 -11.617 1.00 92.38 104 ASN A CA 1
ATOM 808 C C . ASN A 1 104 ? 8.185 -5.793 -10.479 1.00 92.38 104 ASN A C 1
ATOM 810 O O . ASN A 1 104 ? 7.870 -6.300 -9.402 1.00 92.38 104 ASN A O 1
ATOM 814 N N . LYS A 1 105 ? 9.405 -5.279 -10.694 1.00 95.94 105 LYS A N 1
ATOM 815 C CA . LYS A 1 105 ? 10.444 -5.226 -9.653 1.00 95.94 105 LYS A CA 1
ATOM 816 C C . LYS A 1 105 ? 10.053 -4.246 -8.552 1.00 95.94 105 LYS A C 1
ATOM 818 O O . LYS A 1 105 ? 10.170 -4.574 -7.380 1.00 95.94 105 LYS A O 1
ATOM 823 N N . ALA A 1 106 ? 9.531 -3.093 -8.952 1.00 96.25 106 ALA A N 1
ATOM 824 C CA . ALA A 1 106 ? 9.058 -2.042 -8.069 1.00 96.25 106 ALA A CA 1
ATOM 825 C C . ALA A 1 106 ? 7.914 -2.523 -7.155 1.00 96.25 106 ALA A C 1
ATOM 827 O O . ALA A 1 106 ? 7.986 -2.354 -5.941 1.00 96.25 106 ALA A O 1
ATOM 828 N N . ILE A 1 107 ? 6.911 -3.213 -7.717 1.00 95.50 107 ILE A N 1
ATOM 829 C CA . ILE A 1 107 ? 5.801 -3.822 -6.958 1.00 95.50 107 ILE A CA 1
ATOM 830 C C . ILE A 1 107 ? 6.323 -4.860 -5.959 1.00 95.50 107 ILE A C 1
ATOM 832 O O . ILE A 1 107 ? 5.951 -4.836 -4.788 1.00 95.50 107 ILE A O 1
ATOM 836 N N . THR A 1 108 ? 7.222 -5.745 -6.403 1.00 97.00 108 THR A N 1
ATOM 837 C CA . THR A 1 108 ? 7.814 -6.778 -5.536 1.00 97.00 108 THR A CA 1
ATOM 838 C C . THR A 1 108 ? 8.576 -6.144 -4.369 1.00 97.00 108 THR A C 1
ATOM 840 O O . THR A 1 108 ? 8.392 -6.537 -3.220 1.00 97.00 108 THR A O 1
ATOM 843 N N . ALA A 1 109 ? 9.391 -5.123 -4.647 1.00 98.12 109 ALA A N 1
ATOM 844 C CA . ALA A 1 109 ? 10.123 -4.390 -3.621 1.00 98.12 109 ALA A CA 1
ATOM 845 C C . ALA A 1 109 ? 9.179 -3.671 -2.643 1.00 98.12 109 ALA A C 1
ATOM 847 O O . ALA A 1 109 ? 9.394 -3.729 -1.434 1.00 98.12 109 ALA A O 1
ATOM 848 N N . MET A 1 110 ? 8.105 -3.044 -3.137 1.00 97.88 110 MET A N 1
ATOM 849 C CA . MET A 1 110 ? 7.121 -2.377 -2.280 1.00 97.88 110 MET A CA 1
ATOM 850 C C . MET A 1 110 ? 6.380 -3.364 -1.376 1.00 97.88 110 MET A C 1
ATOM 852 O O . MET A 1 110 ? 6.138 -3.059 -0.214 1.00 97.88 110 MET A O 1
ATOM 856 N N . SER A 1 111 ? 6.064 -4.567 -1.863 1.00 97.56 111 SER A N 1
ATOM 857 C CA . SER A 1 111 ? 5.449 -5.617 -1.040 1.00 97.56 111 SER A CA 1
ATOM 858 C C . SER A 1 111 ? 6.348 -6.028 0.135 1.00 97.56 111 SER A C 1
ATOM 860 O O . SER A 1 111 ? 5.874 -6.141 1.270 1.00 97.56 111 SER A O 1
ATOM 862 N N . VAL A 1 112 ? 7.657 -6.173 -0.104 1.00 98.44 112 VAL A N 1
ATOM 863 C CA . VAL A 1 112 ? 8.641 -6.434 0.961 1.00 98.44 112 VAL A CA 1
ATOM 864 C C . VAL A 1 112 ? 8.699 -5.263 1.946 1.00 98.44 112 VAL A C 1
ATOM 866 O O . VAL A 1 112 ? 8.658 -5.474 3.157 1.00 98.44 112 VAL A O 1
ATOM 869 N N . ALA A 1 113 ? 8.743 -4.029 1.436 1.00 98.44 113 ALA A N 1
ATOM 870 C CA . ALA A 1 113 ? 8.780 -2.820 2.253 1.00 98.44 113 ALA A CA 1
ATOM 871 C C . ALA A 1 113 ? 7.537 -2.692 3.152 1.00 98.44 113 ALA A C 1
ATOM 873 O O . ALA A 1 113 ? 7.667 -2.494 4.358 1.00 98.44 113 ALA A O 1
ATOM 874 N N . LEU A 1 114 ? 6.339 -2.895 2.590 1.00 98.00 114 LEU A N 1
ATOM 875 C CA . LEU A 1 114 ? 5.068 -2.877 3.316 1.00 98.00 114 LEU A CA 1
ATOM 876 C C . LEU A 1 114 ? 5.032 -3.941 4.414 1.00 98.00 114 LEU A C 1
ATOM 878 O O . LEU A 1 114 ? 4.629 -3.645 5.535 1.00 98.00 114 LEU A O 1
ATOM 882 N N . THR A 1 115 ? 5.475 -5.162 4.111 1.00 97.31 115 THR A N 1
ATOM 883 C CA . THR A 1 115 ? 5.512 -6.256 5.092 1.00 97.31 115 THR A CA 1
ATOM 884 C C . THR A 1 115 ? 6.380 -5.878 6.292 1.00 97.31 115 THR A C 1
ATOM 886 O O . THR A 1 115 ? 5.956 -6.008 7.440 1.00 97.31 115 THR A O 1
ATOM 889 N N . ASN A 1 116 ? 7.575 -5.344 6.034 1.00 97.50 116 ASN A N 1
ATOM 890 C CA . ASN A 1 116 ? 8.472 -4.884 7.090 1.00 97.50 116 ASN A CA 1
ATOM 891 C C . ASN A 1 116 ? 7.895 -3.690 7.857 1.00 97.50 116 ASN A C 1
ATOM 893 O O . ASN A 1 116 ? 8.010 -3.638 9.082 1.00 97.50 116 ASN A O 1
ATOM 897 N N . PHE A 1 117 ? 7.266 -2.745 7.158 1.00 97.06 117 PHE A N 1
ATOM 898 C CA . PHE A 1 117 ? 6.637 -1.576 7.761 1.00 97.06 117 PHE A CA 1
ATOM 899 C C . PHE A 1 117 ? 5.541 -1.975 8.752 1.00 97.06 117 PHE A C 1
ATOM 901 O O . PHE A 1 117 ? 5.604 -1.586 9.919 1.00 97.06 117 PHE A O 1
ATOM 908 N N . LEU A 1 118 ? 4.585 -2.802 8.315 1.00 94.56 118 LEU A N 1
ATOM 909 C CA . LEU A 1 118 ? 3.475 -3.257 9.155 1.00 94.56 118 LEU A CA 1
ATOM 910 C C . LEU A 1 118 ? 3.979 -4.017 10.388 1.00 94.56 118 LEU A C 1
ATOM 912 O O . LEU A 1 118 ? 3.512 -3.749 11.486 1.00 94.56 118 LEU A O 1
ATOM 916 N N . ASN A 1 119 ? 4.980 -4.887 10.228 1.00 93.25 119 ASN A N 1
ATOM 917 C CA . ASN A 1 119 ? 5.528 -5.677 11.336 1.00 93.25 119 ASN A CA 1
ATOM 918 C C . ASN A 1 119 ? 6.349 -4.869 12.353 1.00 93.25 119 ASN A C 1
ATOM 920 O O . ASN A 1 119 ? 6.552 -5.335 13.469 1.00 93.25 119 ASN A O 1
ATOM 924 N N . SER A 1 120 ? 6.899 -3.715 11.966 1.00 91.62 120 SER A N 1
ATOM 925 C CA . SER A 1 120 ? 7.860 -2.971 12.800 1.00 91.62 120 SER A CA 1
ATOM 926 C C . SER A 1 120 ? 7.335 -1.644 13.337 1.00 91.62 120 SER A C 1
ATOM 928 O O . SER A 1 120 ? 7.950 -1.074 14.238 1.00 91.62 120 SER A O 1
ATOM 930 N N . SER A 1 121 ? 6.260 -1.116 12.747 1.00 87.19 121 SER A N 1
ATOM 931 C CA . SER A 1 121 ? 5.814 0.261 12.992 1.00 87.19 121 SER A CA 1
ATOM 932 C C . SER A 1 121 ? 4.377 0.382 13.475 1.00 87.19 121 SER A C 1
ATOM 934 O O . SER A 1 121 ? 3.984 1.491 13.836 1.00 87.19 121 SER A O 1
ATOM 936 N N . ILE A 1 122 ? 3.588 -0.700 13.465 1.00 85.25 122 ILE A N 1
ATOM 937 C CA . ILE A 1 122 ? 2.180 -0.655 13.862 1.00 85.25 122 ILE A CA 1
ATOM 938 C C . ILE A 1 122 ? 1.796 -1.885 14.695 1.00 85.25 122 ILE A C 1
ATOM 940 O O . ILE A 1 122 ? 1.673 -2.982 14.162 1.00 85.25 122 ILE A O 1
ATOM 944 N N . ASP A 1 123 ? 1.513 -1.672 15.981 1.00 82.81 123 ASP A N 1
ATOM 945 C CA . ASP A 1 123 ? 1.148 -2.748 16.918 1.00 82.81 123 ASP A CA 1
ATOM 946 C C . ASP A 1 123 ? -0.380 -2.956 17.048 1.00 82.81 123 ASP A C 1
ATOM 948 O O . ASP A 1 123 ? -0.844 -4.056 17.342 1.00 82.81 123 ASP A O 1
ATOM 952 N N . ASP A 1 124 ? -1.187 -1.925 16.772 1.00 86.50 124 ASP A N 1
ATOM 953 C CA . ASP A 1 124 ? -2.633 -1.896 17.059 1.00 86.50 124 ASP A CA 1
ATOM 954 C C . ASP A 1 124 ? -3.527 -2.118 15.819 1.00 86.50 124 ASP A C 1
ATOM 956 O O . ASP A 1 124 ? -4.606 -1.532 15.681 1.00 86.50 124 ASP A O 1
ATOM 960 N N . ILE A 1 125 ? -3.108 -2.978 14.885 1.00 91.19 125 ILE A N 1
ATOM 961 C CA . ILE A 1 125 ? -3.908 -3.286 13.688 1.00 91.19 125 ILE A CA 1
ATOM 962 C C . ILE A 1 125 ? -5.089 -4.203 14.054 1.00 91.19 125 ILE A C 1
ATOM 964 O O . ILE A 1 125 ? -4.913 -5.345 14.477 1.00 91.19 125 ILE A O 1
ATOM 968 N N . ALA A 1 126 ? -6.318 -3.728 13.836 1.00 93.12 126 ALA A N 1
ATOM 969 C CA . ALA A 1 126 ? -7.539 -4.535 13.922 1.00 93.12 126 ALA A CA 1
ATOM 970 C C . ALA A 1 126 ? -7.790 -5.365 12.649 1.00 93.12 126 ALA A C 1
ATOM 972 O O . ALA A 1 126 ? -8.413 -6.423 12.714 1.00 93.12 126 ALA A O 1
ATOM 973 N N . GLY A 1 127 ? -7.326 -4.875 11.497 1.00 94.19 127 GLY A N 1
ATOM 974 C CA . GLY A 1 127 ? -7.438 -5.531 10.197 1.00 94.19 127 GLY A CA 1
ATOM 975 C C . GLY A 1 127 ? -6.802 -4.703 9.079 1.00 94.19 127 GLY A C 1
ATOM 976 O O . GLY A 1 127 ? -6.547 -3.511 9.250 1.00 94.19 127 GLY A O 1
ATOM 977 N N . VAL A 1 128 ? -6.554 -5.333 7.929 1.00 96.06 128 VAL A N 1
ATOM 978 C CA . VAL A 1 128 ? -5.990 -4.684 6.736 1.00 96.06 128 VAL A CA 1
ATOM 979 C C . VAL A 1 128 ? -6.934 -4.891 5.553 1.00 96.06 128 VAL A C 1
ATOM 981 O O . VAL A 1 128 ? -7.364 -6.012 5.292 1.00 96.06 128 VAL A O 1
ATOM 984 N N . ILE A 1 129 ? -7.248 -3.814 4.836 1.00 96.62 129 ILE A N 1
ATOM 985 C CA . ILE A 1 129 ? -8.060 -3.809 3.618 1.00 96.62 129 ILE A CA 1
ATOM 986 C C . ILE A 1 129 ? -7.176 -3.322 2.471 1.00 96.62 129 ILE A C 1
ATOM 988 O O . ILE A 1 129 ? -6.727 -2.180 2.481 1.00 96.62 129 ILE A O 1
ATOM 992 N N . GLY A 1 130 ? -6.931 -4.178 1.481 1.00 95.62 130 GLY A N 1
ATOM 993 C CA . GLY A 1 130 ? -6.203 -3.817 0.265 1.00 95.62 130 GLY A CA 1
ATOM 994 C C . GLY A 1 130 ? -7.145 -3.544 -0.905 1.00 95.62 130 GLY A C 1
ATOM 995 O O . GLY A 1 130 ? -8.106 -4.288 -1.103 1.00 95.62 130 GLY A O 1
ATOM 996 N N . ILE A 1 131 ? -6.848 -2.519 -1.710 1.00 94.31 131 ILE A N 1
ATOM 997 C CA . ILE A 1 131 ? -7.468 -2.333 -3.029 1.00 94.31 131 ILE A CA 1
ATOM 998 C C . ILE A 1 131 ? -6.422 -2.274 -4.136 1.00 94.31 131 ILE A C 1
ATOM 1000 O O . ILE A 1 131 ? -5.417 -1.568 -4.055 1.00 94.31 131 ILE A O 1
ATOM 1004 N N . GLY A 1 132 ? -6.688 -2.994 -5.220 1.00 90.31 132 GLY A N 1
ATOM 1005 C CA . GLY A 1 132 ? -5.749 -3.128 -6.321 1.00 90.31 132 GLY A CA 1
ATOM 1006 C C . GLY A 1 132 ? -6.412 -3.673 -7.578 1.00 90.31 132 GLY A C 1
ATOM 1007 O O . GLY A 1 132 ? -7.487 -4.260 -7.533 1.00 90.31 132 GLY A O 1
ATOM 1008 N N . GLY A 1 133 ? -5.765 -3.429 -8.719 1.00 88.44 133 GLY A N 1
ATOM 1009 C CA . GLY A 1 133 ? -5.963 -4.260 -9.912 1.00 88.44 133 GLY A CA 1
ATOM 1010 C C . GLY A 1 133 ? -4.964 -5.422 -9.905 1.00 88.44 133 GLY A C 1
ATOM 1011 O O . GLY A 1 133 ? -4.294 -5.643 -8.905 1.00 88.44 133 GLY A O 1
ATOM 1012 N N . SER A 1 134 ? -4.749 -6.088 -11.040 1.00 82.69 134 SER A N 1
ATOM 1013 C CA . SER A 1 134 ? -3.874 -7.277 -11.135 1.00 82.69 134 SER A CA 1
ATOM 1014 C C . SER A 1 134 ? -2.413 -7.093 -10.703 1.00 82.69 134 SER A C 1
ATOM 1016 O O . SER A 1 134 ? -1.733 -8.074 -10.450 1.00 82.69 134 SER A O 1
ATOM 1018 N N . GLY A 1 135 ? -1.894 -5.863 -10.671 1.00 75.62 135 GLY A N 1
ATOM 1019 C CA . GLY A 1 135 ? -0.549 -5.588 -10.148 1.00 75.62 135 GLY A CA 1
ATOM 1020 C C . GLY A 1 135 ? -0.512 -5.178 -8.677 1.00 75.62 135 GLY A C 1
ATOM 1021 O O . GLY A 1 135 ? 0.575 -5.021 -8.143 1.00 75.62 135 GLY A O 1
ATOM 1022 N N . GLY A 1 136 ? -1.666 -4.922 -8.060 1.00 63.38 136 GLY A N 1
ATOM 1023 C CA . GLY A 1 136 ? -1.774 -4.520 -6.654 1.00 63.38 136 GLY A CA 1
ATOM 1024 C C . GLY A 1 136 ? -2.370 -5.601 -5.752 1.00 63.38 136 GLY A C 1
ATOM 1025 O O . GLY A 1 136 ? -2.540 -5.345 -4.566 1.00 63.38 136 GLY A O 1
ATOM 1026 N N . THR A 1 137 ? -2.729 -6.758 -6.314 1.00 72.38 137 THR A N 1
ATOM 1027 C CA . THR A 1 137 ? -3.161 -7.973 -5.609 1.00 72.38 137 THR A CA 1
ATOM 1028 C C . THR A 1 137 ? -2.045 -8.997 -5.698 1.00 72.38 137 THR A C 1
ATOM 1030 O O . THR A 1 137 ? -1.756 -9.620 -4.659 1.00 72.38 137 THR A O 1
#

Secondary structure (DSSP, 8-state):
------------------------S-------EEEEEE-HHHHHHHHHHHHHHHHHTT--EEEEE---SPP-S----TT-SB-HHHHHTTSTT-STTTTSS-HHHHHHHHHHHHHHHHHHH-S-EEEEEE--STTT-

Radius of gyration: 16.68 Å; chains: 1; bounding box: 49×26×51 Å

Foldseek 3Di:
DDDPPPPLPLCPDPDPPPPDPDDDDDDPPPQFAEEEEDACVPCVVVSLVVCVVCVVVVGHYFYAHQHLAPDDPDPPPVSHPHYNQSLLCQQPVGNCQLNVPPLLSNLVSSVNSNVSCCVPRDDRHPYYHYDDDPSRD

Organism: Photorhabdus luminescens (NCBI:txid29488)

InterPro domains:
  IPR044122 UPF0261, N-terminal domain [PF06792] (33-137)
  IPR051353 Tobamovirus Resistance UPF0261 [PTHR31862] (31-137)

Sequence (137 aa):
MIKSNLHVVKYYNRFTSIFELGMSHGVNTMTRFVVVVGTADTKQDELAWLKCCSHLARVDSIIIDVSTSTPGKNHQNKKIDIHSLQVAEYHPAGADPVFCGVRNKAITAMSVALTNFLNSSIDDIAGVIGIGGSGGT

pLDDT: mean 79.75, std 23.59, range [29.47, 98.44]